Protein AF-A0A9Q1C1G2-F1 (afdb_monomer_lite)

Organism: Holothuria leucospilota (NCBI:txid206669)

InterPro domains:
  IPR036397 Ribonuclease H superfamily [G3DSA:3.30.420.10] (1-93)

Radius of gyration: 22.24 Å; chains: 1; bounding box: 52×57×37 Å

Sequence (114 aa):
MRTMESTIRAAAIEHRSWKQELYVFLRNYRATPHSSTHVSPAELLFGRPIRVKLPQIEPEPTDDIVRATDRQSKTKMKQYAEKKHSFKQSSIRVGDSVLVRQNKINKLTPPPPV

pLDDT: mean 86.56, std 9.34, range [53.88, 96.88]

Secondary structure (DSSP, 8-state):
---HHHHHHHHHHTT--HHHHHHHHHHHHHHSPPTTTSS-HHHHHHSS----SS--------HHHHHHHHHHHHHHHHHHHHHHTT-------TT---PPPPP--STT-PPPP-

Structure (mmCIF, N/CA/C/O backbone):
data_AF-A0A9Q1C1G2-F1
#
_entry.id   AF-A0A9Q1C1G2-F1
#
loop_
_atom_site.group_PDB
_atom_site.id
_atom_site.type_symbol
_atom_site.label_atom_id
_atom_site.label_alt_id
_atom_site.label_comp_id
_atom_site.label_asym_id
_atom_site.label_entity_id
_atom_site.label_seq_id
_atom_site.pdbx_PDB_ins_code
_atom_site.Cartn_x
_atom_site.Cartn_y
_atom_site.Cartn_z
_atom_site.occupancy
_atom_site.B_iso_or_equiv
_atom_site.auth_seq_id
_atom_site.auth_comp_id
_atom_site.auth_asym_id
_atom_site.auth_atom_id
_atom_site.pdbx_PDB_model_num
ATOM 1 N N . MET A 1 1 ? 11.276 -0.110 2.993 1.00 53.88 1 MET A N 1
ATOM 2 C CA . MET A 1 1 ? 10.670 -0.509 1.703 1.00 53.88 1 MET A CA 1
ATOM 3 C C . MET A 1 1 ? 10.860 0.634 0.718 1.00 53.88 1 MET A C 1
ATOM 5 O O . MET A 1 1 ? 10.485 1.749 1.058 1.00 53.88 1 MET A O 1
ATOM 9 N N . ARG A 1 2 ? 11.480 0.400 -0.448 1.00 63.59 2 ARG A N 1
ATOM 10 C CA . ARG A 1 2 ? 11.495 1.412 -1.520 1.00 63.59 2 ARG A CA 1
ATOM 11 C C . ARG A 1 2 ? 10.060 1.565 -2.027 1.00 63.59 2 ARG A C 1
ATOM 13 O O . ARG A 1 2 ? 9.408 0.560 -2.292 1.00 63.59 2 ARG A O 1
ATOM 20 N N . THR A 1 3 ? 9.545 2.786 -2.078 1.00 85.38 3 THR A N 1
ATOM 21 C CA . THR A 1 3 ? 8.205 3.068 -2.607 1.00 85.38 3 THR A CA 1
ATOM 22 C C . THR A 1 3 ? 8.268 3.196 -4.128 1.00 85.38 3 THR A C 1
ATOM 24 O O . THR A 1 3 ? 9.320 3.531 -4.674 1.00 85.38 3 THR A O 1
ATOM 27 N N . MET A 1 4 ? 7.147 2.969 -4.824 1.00 89.50 4 MET A N 1
ATOM 28 C CA . MET A 1 4 ? 7.079 3.185 -6.281 1.00 89.50 4 MET A CA 1
ATOM 29 C C . MET A 1 4 ? 7.550 4.590 -6.669 1.00 89.50 4 MET A C 1
ATOM 31 O O . MET A 1 4 ? 8.301 4.750 -7.625 1.00 89.50 4 MET A O 1
ATOM 35 N N . GLU A 1 5 ? 7.150 5.599 -5.895 1.00 92.50 5 GLU A N 1
ATOM 36 C CA . GLU A 1 5 ? 7.545 6.988 -6.119 1.00 92.50 5 GLU A CA 1
ATOM 37 C C . GLU A 1 5 ? 9.065 7.174 -6.044 1.00 92.50 5 GLU A C 1
ATOM 39 O O . GLU A 1 5 ? 9.648 7.829 -6.903 1.00 92.50 5 GLU A O 1
ATOM 44 N N . SER A 1 6 ? 9.722 6.563 -5.054 1.00 92.69 6 SER A N 1
ATOM 45 C CA . SER A 1 6 ? 11.178 6.631 -4.916 1.00 92.69 6 SER A CA 1
ATOM 46 C C . SER A 1 6 ? 11.891 6.000 -6.113 1.00 92.69 6 SER A C 1
ATOM 48 O O . SER A 1 6 ? 12.855 6.585 -6.600 1.00 92.69 6 SER A O 1
ATOM 50 N N . THR A 1 7 ? 11.397 4.869 -6.631 1.00 94.19 7 THR A N 1
ATOM 51 C CA . THR A 1 7 ? 11.940 4.243 -7.849 1.00 94.19 7 THR A CA 1
ATOM 52 C C . THR A 1 7 ? 11.797 5.161 -9.062 1.00 94.19 7 THR A C 1
ATOM 54 O O . THR A 1 7 ? 12.750 5.330 -9.817 1.00 94.19 7 THR A O 1
ATOM 57 N N . ILE A 1 8 ? 10.630 5.787 -9.243 1.00 95.25 8 ILE A N 1
ATOM 58 C CA . ILE A 1 8 ? 10.388 6.703 -10.368 1.00 95.25 8 ILE A CA 1
ATOM 59 C C . ILE A 1 8 ? 11.302 7.931 -10.271 1.00 95.25 8 ILE A C 1
ATOM 61 O O . ILE A 1 8 ? 11.916 8.317 -11.263 1.00 95.25 8 ILE A O 1
ATOM 65 N N . ARG A 1 9 ? 11.436 8.518 -9.074 1.00 94.88 9 ARG A N 1
ATOM 66 C CA . ARG A 1 9 ? 12.336 9.656 -8.830 1.00 94.88 9 ARG A CA 1
ATOM 67 C C . ARG A 1 9 ? 13.798 9.293 -9.100 1.0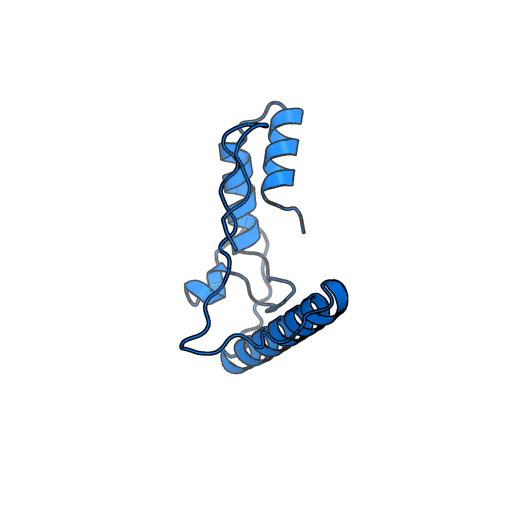0 94.88 9 ARG A C 1
ATOM 69 O O . ARG A 1 9 ? 14.488 10.064 -9.755 1.00 94.88 9 ARG A O 1
ATOM 76 N N . ALA A 1 10 ? 14.256 8.125 -8.645 1.00 95.12 10 ALA A N 1
ATOM 77 C CA . ALA A 1 10 ? 15.614 7.648 -8.907 1.00 95.12 10 ALA A CA 1
ATOM 78 C C . ALA A 1 10 ? 15.866 7.451 -10.409 1.00 95.12 10 ALA A C 1
ATOM 80 O O . ALA A 1 10 ? 16.859 7.946 -10.927 1.00 95.12 10 ALA A O 1
ATOM 81 N N . ALA A 1 11 ? 14.926 6.832 -11.130 1.00 96.00 11 ALA A N 1
ATOM 82 C CA . ALA A 1 11 ? 15.033 6.658 -12.577 1.00 96.00 11 ALA A CA 1
ATOM 83 C C . ALA A 1 11 ? 15.124 7.999 -13.325 1.00 96.00 11 ALA A C 1
ATOM 85 O O . ALA A 1 11 ? 15.885 8.113 -14.283 1.00 96.00 11 ALA A O 1
ATOM 86 N N . ALA A 1 12 ? 14.385 9.017 -12.869 1.00 95.75 12 ALA A N 1
ATOM 87 C CA . ALA A 1 12 ? 14.461 10.362 -13.434 1.00 95.75 12 ALA A CA 1
ATOM 88 C C . ALA A 1 12 ? 15.838 11.015 -13.211 1.00 95.75 12 ALA A C 1
ATOM 90 O O . ALA A 1 12 ? 16.366 11.624 -14.137 1.00 95.75 12 ALA A O 1
ATOM 91 N N . ILE A 1 13 ? 16.428 10.858 -12.018 1.00 96.88 13 ILE A N 1
ATOM 92 C CA . ILE A 1 13 ? 17.773 11.368 -11.686 1.00 96.88 13 ILE A CA 1
ATOM 93 C C . ILE A 1 13 ? 18.857 10.629 -12.481 1.00 96.88 13 ILE A C 1
ATOM 95 O O . ILE A 1 13 ? 19.798 11.243 -12.967 1.00 96.88 13 ILE A O 1
ATOM 99 N N . GLU A 1 14 ? 18.721 9.313 -12.642 1.00 96.00 14 GLU A N 1
ATOM 100 C CA . GLU A 1 14 ? 19.668 8.469 -13.379 1.00 96.00 14 GLU A CA 1
ATOM 101 C C . GLU A 1 14 ? 19.481 8.531 -14.907 1.00 96.00 14 GLU A C 1
ATOM 103 O O . GLU A 1 14 ? 20.148 7.797 -15.635 1.00 96.00 14 GLU A O 1
ATOM 108 N N . HIS A 1 15 ? 18.563 9.370 -15.404 1.00 95.50 15 HIS A N 1
ATOM 109 C CA . HIS A 1 15 ? 18.211 9.487 -16.824 1.00 95.50 15 HIS A CA 1
ATOM 110 C C . HIS A 1 15 ? 17.822 8.150 -17.485 1.00 95.50 15 HIS A C 1
ATOM 112 O O . HIS A 1 15 ? 18.069 7.918 -18.669 1.00 95.50 15 HIS A O 1
ATOM 118 N N . ARG A 1 16 ? 17.179 7.261 -16.721 1.00 95.62 16 ARG A N 1
ATOM 119 C CA . ARG A 1 16 ? 16.675 5.965 -17.192 1.00 95.62 16 ARG A CA 1
ATOM 120 C C . ARG A 1 16 ? 15.193 6.032 -17.535 1.00 95.62 16 ARG A C 1
ATOM 122 O O . ARG A 1 16 ? 14.452 6.907 -17.090 1.00 95.62 16 ARG A O 1
ATOM 129 N N . SER A 1 17 ? 14.720 5.040 -18.289 1.00 96.50 17 SER A N 1
ATOM 130 C CA . SER A 1 17 ? 13.288 4.876 -18.535 1.00 96.50 17 SER A CA 1
ATOM 131 C C . SER A 1 17 ? 12.557 4.525 -17.237 1.00 96.50 17 SER A C 1
ATOM 133 O O . SER A 1 17 ? 12.606 3.388 -16.763 1.00 96.50 17 SER A O 1
ATOM 135 N N . TRP A 1 18 ? 11.818 5.491 -16.686 1.00 94.88 18 TRP A N 1
ATOM 136 C CA . TRP A 1 18 ? 11.040 5.305 -15.455 1.00 94.88 18 TRP A CA 1
ATOM 137 C C . TRP A 1 18 ? 10.056 4.132 -15.548 1.00 94.88 18 TRP A C 1
ATOM 139 O O . TRP A 1 18 ? 9.810 3.446 -14.558 1.00 94.88 18 TRP A O 1
ATOM 149 N N . LYS A 1 19 ? 9.511 3.871 -16.744 1.00 95.50 19 LYS A N 1
ATOM 150 C CA . LYS A 1 19 ? 8.556 2.786 -16.986 1.00 95.50 19 LYS A CA 1
ATOM 151 C C . LYS A 1 19 ? 9.226 1.417 -16.859 1.00 95.50 19 LYS A C 1
ATOM 153 O O . LYS A 1 19 ? 8.655 0.513 -16.256 1.00 95.50 19 LYS A O 1
ATOM 158 N N . GLN A 1 20 ? 10.441 1.272 -17.389 1.00 95.81 20 GLN A N 1
ATOM 159 C CA . GLN A 1 20 ? 11.211 0.032 -17.271 1.00 95.81 20 GLN A CA 1
ATOM 160 C C . GLN A 1 20 ? 11.623 -0.224 -15.818 1.00 95.81 20 GLN A C 1
ATOM 162 O O . GLN A 1 20 ? 11.393 -1.320 -15.307 1.00 95.81 20 GLN A O 1
ATOM 167 N N . GLU A 1 21 ? 12.135 0.796 -15.128 1.00 94.88 21 GLU A N 1
ATOM 168 C CA . GLU A 1 21 ? 12.517 0.689 -13.713 1.00 94.88 21 GLU A CA 1
ATOM 169 C C . GLU A 1 21 ? 11.309 0.370 -12.817 1.00 94.88 21 GLU A C 1
ATOM 171 O O . GLU A 1 21 ? 11.389 -0.471 -11.917 1.00 94.88 21 GLU A O 1
ATOM 176 N N . LEU A 1 22 ? 10.139 0.947 -13.112 1.00 94.44 22 LEU A N 1
ATOM 177 C CA . LEU A 1 22 ? 8.895 0.605 -12.424 1.00 94.44 22 LEU A CA 1
ATOM 178 C C . LEU A 1 22 ? 8.519 -0.871 -12.620 1.00 94.44 22 LEU A C 1
ATOM 180 O O . LEU A 1 22 ? 8.114 -1.528 -11.661 1.00 94.44 22 LEU A O 1
ATOM 184 N N . TYR A 1 23 ? 8.660 -1.422 -13.828 1.00 94.19 23 TYR A N 1
ATOM 185 C CA . TYR A 1 23 ? 8.374 -2.840 -14.065 1.00 94.19 23 TYR A CA 1
ATOM 186 C C . TYR A 1 23 ? 9.329 -3.767 -13.316 1.00 94.19 23 TYR A C 1
ATOM 188 O O . TYR A 1 23 ? 8.877 -4.756 -12.729 1.00 94.19 23 TYR A O 1
ATOM 196 N N . VAL A 1 24 ? 10.621 -3.433 -13.277 1.00 92.25 24 VAL A N 1
ATOM 197 C CA . VAL A 1 24 ? 11.617 -4.174 -12.489 1.00 92.25 24 VAL A CA 1
ATOM 198 C C . VAL A 1 24 ? 11.258 -4.130 -11.004 1.00 92.25 24 VAL A C 1
ATOM 200 O O . VAL A 1 24 ? 11.210 -5.174 -10.347 1.00 92.25 24 VAL A O 1
ATOM 203 N N . PHE A 1 25 ? 10.923 -2.946 -10.488 1.00 92.50 25 PHE A N 1
ATOM 204 C CA . PHE A 1 25 ? 10.480 -2.772 -9.109 1.00 92.50 25 PHE A CA 1
ATOM 205 C C . PHE A 1 25 ? 9.244 -3.617 -8.792 1.00 92.50 25 PHE A C 1
ATOM 207 O O . PHE A 1 25 ? 9.252 -4.375 -7.824 1.00 92.50 25 PHE A O 1
ATOM 214 N N . LEU A 1 26 ? 8.196 -3.528 -9.614 1.00 92.44 26 LEU A N 1
ATOM 215 C CA . LEU A 1 26 ? 6.944 -4.246 -9.385 1.00 92.44 26 LEU A CA 1
ATOM 216 C C . LEU A 1 26 ? 7.135 -5.763 -9.428 1.00 92.44 26 LEU A C 1
ATOM 218 O O . LEU A 1 26 ? 6.515 -6.478 -8.643 1.00 92.44 26 LEU A O 1
ATOM 222 N N . ARG A 1 27 ? 7.993 -6.265 -10.324 1.00 91.38 27 ARG A N 1
ATOM 223 C CA . ARG A 1 27 ? 8.340 -7.689 -10.375 1.00 91.38 27 ARG A CA 1
ATOM 224 C C . ARG A 1 27 ? 8.975 -8.147 -9.064 1.00 91.38 27 ARG A C 1
ATOM 226 O O . ARG A 1 27 ? 8.551 -9.158 -8.515 1.00 91.38 27 ARG A O 1
ATOM 233 N N . ASN A 1 28 ? 9.946 -7.395 -8.552 1.00 89.81 28 ASN A N 1
ATOM 234 C CA . ASN A 1 28 ? 10.630 -7.747 -7.309 1.00 89.81 28 ASN A CA 1
ATOM 235 C C . ASN A 1 28 ? 9.701 -7.607 -6.095 1.00 89.81 28 ASN A C 1
ATOM 237 O O . ASN A 1 28 ? 9.665 -8.500 -5.255 1.00 89.81 28 ASN A O 1
ATOM 241 N N . TYR A 1 29 ? 8.897 -6.540 -6.030 1.00 90.81 29 TYR A N 1
ATOM 242 C CA . TYR A 1 29 ? 7.918 -6.328 -4.960 1.00 90.81 29 TYR A CA 1
ATOM 243 C C . TYR A 1 29 ? 6.914 -7.483 -4.862 1.00 90.81 29 TYR A C 1
ATOM 245 O O . TYR A 1 29 ? 6.638 -7.967 -3.771 1.00 90.81 29 TYR A O 1
ATOM 253 N N . ARG A 1 30 ? 6.409 -7.966 -6.004 1.00 91.00 30 ARG A N 1
ATOM 254 C CA . ARG A 1 30 ? 5.452 -9.081 -6.058 1.00 91.00 30 ARG A CA 1
ATOM 255 C C . ARG A 1 30 ? 6.031 -10.423 -5.619 1.00 91.00 30 ARG A C 1
ATOM 257 O O . ARG A 1 30 ? 5.261 -11.247 -5.150 1.00 91.00 30 ARG A O 1
ATOM 264 N N . ALA A 1 31 ? 7.334 -10.632 -5.792 1.00 89.19 31 ALA A N 1
ATOM 265 C CA . ALA A 1 31 ? 8.016 -11.879 -5.446 1.00 89.19 31 ALA A CA 1
ATOM 266 C C . ALA A 1 31 ? 8.691 -11.855 -4.064 1.00 89.19 31 ALA A C 1
ATOM 268 O O . ALA A 1 31 ? 9.181 -12.877 -3.607 1.00 89.19 31 ALA A O 1
ATOM 269 N N . THR A 1 32 ? 8.755 -10.699 -3.398 1.00 87.50 32 THR A N 1
ATOM 270 C CA . THR A 1 32 ? 9.392 -10.588 -2.079 1.00 87.50 32 THR A CA 1
ATOM 271 C C . THR A 1 32 ? 8.338 -10.742 -0.983 1.00 87.50 32 THR A C 1
ATOM 273 O O . THR A 1 32 ? 7.315 -10.052 -1.046 1.00 87.50 32 THR A O 1
ATOM 276 N N . PRO A 1 33 ? 8.575 -11.576 0.045 1.00 88.50 33 PRO A N 1
ATOM 277 C CA . PRO A 1 33 ? 7.726 -11.638 1.228 1.00 88.50 33 PRO A CA 1
ATOM 278 C C . PRO A 1 33 ? 7.471 -10.256 1.840 1.00 88.50 33 PRO A C 1
ATOM 280 O O . PRO A 1 33 ? 8.402 -9.482 2.084 1.00 88.50 33 PRO A O 1
ATOM 283 N N . HIS A 1 34 ? 6.201 -9.923 2.080 1.00 87.62 34 HIS A N 1
ATOM 284 C CA . HIS A 1 34 ? 5.829 -8.625 2.639 1.00 87.62 34 HIS A CA 1
ATOM 285 C C . HIS A 1 34 ? 5.965 -8.618 4.168 1.00 87.62 34 HIS A C 1
ATOM 287 O O . HIS A 1 34 ? 5.657 -9.602 4.831 1.00 87.62 34 HIS A O 1
ATOM 293 N N . SER A 1 35 ? 6.363 -7.492 4.768 1.00 86.12 35 SER A N 1
ATOM 294 C CA . SER A 1 35 ? 6.640 -7.419 6.214 1.00 86.12 35 SER A CA 1
ATOM 295 C C . SER A 1 35 ? 5.417 -7.630 7.113 1.00 86.12 35 SER A C 1
ATOM 297 O O . SER A 1 35 ? 5.581 -7.915 8.292 1.00 86.12 35 SER A O 1
ATOM 299 N N . SER A 1 36 ? 4.204 -7.434 6.591 1.00 85.69 36 SER A N 1
ATOM 300 C CA . SER A 1 36 ? 2.956 -7.586 7.355 1.00 85.69 36 SER A CA 1
ATOM 301 C C . SER A 1 36 ? 2.347 -8.983 7.278 1.00 85.69 36 SER A C 1
ATOM 303 O O . SER A 1 36 ? 1.634 -9.368 8.194 1.00 85.69 36 SER A O 1
ATOM 305 N N . THR A 1 37 ? 2.561 -9.707 6.180 1.00 86.75 37 THR A N 1
ATOM 306 C CA . THR A 1 37 ? 1.948 -11.021 5.923 1.00 86.75 37 THR A CA 1
ATOM 307 C C . THR A 1 37 ? 2.972 -12.145 5.860 1.00 86.75 37 THR A C 1
ATOM 309 O O . THR A 1 37 ? 2.576 -13.300 5.856 1.00 86.75 37 THR A O 1
ATOM 312 N N . HIS A 1 38 ? 4.268 -11.828 5.786 1.00 87.50 38 HIS A N 1
ATOM 313 C CA . HIS A 1 38 ? 5.385 -12.763 5.594 1.00 87.50 38 HIS A CA 1
ATOM 314 C C . HIS A 1 38 ? 5.314 -13.627 4.324 1.00 87.50 38 HIS A C 1
ATOM 316 O O . HIS A 1 38 ? 6.171 -14.477 4.114 1.00 87.50 38 HIS A O 1
ATOM 322 N N . VAL A 1 39 ? 4.350 -13.350 3.447 1.00 88.88 39 VAL A N 1
ATOM 323 C CA . VAL A 1 39 ? 4.093 -14.029 2.170 1.00 88.88 39 VAL A CA 1
ATOM 324 C C . VAL A 1 39 ? 4.158 -12.994 1.056 1.00 88.88 39 VAL A C 1
ATOM 326 O O . VAL A 1 39 ? 3.860 -11.812 1.292 1.00 88.88 39 VAL A O 1
ATOM 329 N N . SER A 1 40 ? 4.594 -13.390 -0.139 1.00 89.94 40 SER A N 1
ATOM 330 C CA . SER A 1 40 ? 4.705 -12.451 -1.251 1.00 89.94 40 SER A CA 1
ATOM 331 C C . SER A 1 40 ? 3.320 -12.062 -1.800 1.00 89.94 40 SER A C 1
ATOM 333 O O . SER A 1 40 ? 2.385 -12.866 -1.785 1.00 89.94 40 SER A O 1
ATOM 335 N N . PRO A 1 41 ? 3.131 -10.827 -2.306 1.00 91.62 41 PRO A N 1
ATOM 336 C CA . PRO A 1 41 ? 1.843 -10.416 -2.867 1.00 91.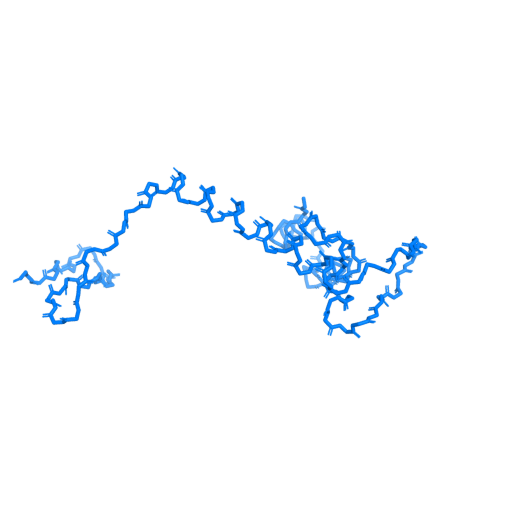62 41 PRO A CA 1
ATOM 337 C C . PRO A 1 41 ? 1.351 -11.305 -4.017 1.00 91.62 41 PRO A C 1
ATOM 339 O O . PRO A 1 41 ? 0.145 -11.459 -4.197 1.00 91.62 41 PRO A O 1
ATOM 342 N N . ALA A 1 42 ? 2.262 -11.870 -4.816 1.00 91.44 42 ALA A N 1
ATOM 343 C CA . ALA A 1 42 ? 1.887 -12.772 -5.898 1.00 91.44 42 ALA A CA 1
ATOM 344 C C . ALA A 1 42 ? 1.438 -14.146 -5.396 1.00 91.44 42 ALA A C 1
ATOM 346 O O . ALA A 1 42 ? 0.488 -14.686 -5.955 1.00 91.44 42 ALA A O 1
ATOM 347 N N . GLU A 1 43 ? 2.067 -14.681 -4.347 1.00 90.06 43 GLU A N 1
ATOM 348 C CA . GLU A 1 43 ? 1.631 -15.929 -3.705 1.00 90.06 43 GLU A CA 1
ATOM 349 C C . GLU A 1 43 ? 0.212 -15.792 -3.166 1.00 90.06 43 GLU A C 1
ATOM 351 O O . GLU A 1 43 ? -0.635 -16.626 -3.463 1.00 90.06 43 GLU A O 1
ATOM 356 N N . LEU A 1 44 ? -0.085 -14.690 -2.472 1.00 90.12 44 LEU A N 1
ATOM 357 C CA . LEU A 1 44 ? -1.429 -14.439 -1.944 1.00 90.12 44 LEU A CA 1
ATOM 358 C C . LEU A 1 44 ? -2.499 -14.335 -3.035 1.00 90.12 44 LEU A C 1
ATOM 360 O O . LEU A 1 44 ? -3.654 -14.673 -2.797 1.00 90.12 44 LEU A O 1
ATOM 364 N N . LEU A 1 45 ? -2.131 -13.838 -4.217 1.00 91.88 45 LEU A N 1
ATOM 365 C CA . LEU A 1 45 ? -3.071 -13.636 -5.316 1.00 91.88 45 LEU A CA 1
ATOM 366 C C . LEU A 1 45 ? -3.239 -14.881 -6.196 1.00 91.88 45 LEU A C 1
ATOM 368 O O . LEU A 1 45 ? -4.344 -15.164 -6.649 1.00 91.88 45 LEU A O 1
ATOM 372 N N . PHE A 1 46 ? -2.146 -15.589 -6.485 1.00 89.06 46 PHE A N 1
ATOM 373 C CA . PHE A 1 46 ? -2.114 -16.686 -7.456 1.00 89.06 46 PHE A CA 1
ATOM 374 C C . PHE A 1 46 ? -1.960 -18.071 -6.819 1.00 89.06 46 PHE A C 1
ATOM 376 O O . PHE A 1 46 ? -1.966 -19.060 -7.549 1.00 89.06 46 PHE A O 1
ATOM 383 N N . GLY A 1 47 ? -1.774 -18.151 -5.499 1.00 85.75 47 GLY A N 1
ATOM 384 C CA . GLY A 1 47 ? -1.537 -19.399 -4.771 1.00 85.75 47 GLY A CA 1
ATOM 385 C C . GLY A 1 47 ? -0.202 -20.071 -5.102 1.00 85.75 47 GLY A C 1
ATOM 386 O O . GLY A 1 47 ? -0.049 -21.261 -4.861 1.00 85.75 47 GLY A O 1
ATOM 387 N N . ARG A 1 48 ? 0.743 -19.350 -5.724 1.00 84.75 48 ARG A N 1
ATOM 388 C CA . ARG A 1 48 ? 2.065 -19.877 -6.091 1.00 84.75 48 ARG A CA 1
ATOM 389 C C . ARG A 1 48 ? 3.143 -18.788 -6.124 1.00 84.75 48 ARG A C 1
ATOM 391 O O . ARG A 1 48 ? 2.837 -17.660 -6.532 1.00 84.75 48 ARG A O 1
ATOM 398 N N . PRO A 1 49 ? 4.404 -19.119 -5.800 1.00 83.25 49 PRO A N 1
ATOM 399 C CA . PRO A 1 49 ? 5.524 -18.192 -5.912 1.00 83.25 49 PRO A CA 1
ATOM 400 C C . PRO A 1 49 ? 5.884 -17.875 -7.366 1.00 83.25 49 PRO A C 1
ATOM 402 O O . PRO A 1 49 ? 5.835 -18.720 -8.267 1.00 83.25 49 PRO A O 1
ATOM 405 N N . ILE A 1 50 ? 6.277 -16.621 -7.612 1.00 84.75 50 ILE A N 1
ATOM 406 C CA . ILE A 1 50 ? 6.862 -16.214 -8.895 1.00 84.75 50 ILE A CA 1
ATOM 407 C C . ILE A 1 50 ? 8.335 -16.605 -8.894 1.00 84.75 50 ILE A C 1
ATOM 409 O O . ILE A 1 50 ? 9.102 -16.160 -8.045 1.00 84.75 50 ILE A O 1
ATOM 413 N N . ARG A 1 51 ? 8.768 -17.335 -9.924 1.00 80.50 51 ARG A N 1
ATOM 414 C CA . ARG A 1 51 ? 10.186 -17.658 -10.112 1.00 80.50 51 ARG A CA 1
ATOM 415 C C . ARG A 1 51 ? 11.011 -16.392 -10.358 1.00 80.50 51 ARG A C 1
ATOM 417 O O . ARG A 1 51 ? 10.897 -15.727 -11.395 1.00 80.50 51 ARG A O 1
ATOM 424 N N . VAL A 1 52 ? 11.873 -16.071 -9.401 1.00 81.44 52 VAL A N 1
ATOM 425 C CA . VAL A 1 52 ? 12.883 -15.014 -9.503 1.00 81.44 52 VAL A CA 1
ATOM 426 C C . VAL A 1 52 ? 14.286 -15.608 -9.613 1.00 81.44 52 VAL A C 1
ATOM 428 O O . VAL A 1 52 ? 14.472 -16.813 -9.519 1.00 81.44 52 VAL A O 1
ATOM 431 N N . LYS A 1 53 ? 15.288 -14.760 -9.892 1.00 78.56 53 LYS A N 1
ATOM 432 C CA . LYS A 1 53 ? 16.685 -15.203 -10.060 1.00 78.56 53 LYS A CA 1
ATOM 433 C C . LYS A 1 53 ? 17.314 -15.704 -8.754 1.00 78.56 53 LYS A C 1
ATOM 435 O O . LYS A 1 53 ? 18.341 -16.365 -8.802 1.00 78.56 53 LYS A O 1
ATOM 440 N N . LEU A 1 54 ? 16.738 -15.330 -7.613 1.00 72.94 54 LEU A N 1
ATOM 441 C CA . LEU A 1 54 ? 17.214 -15.729 -6.297 1.00 72.94 54 LEU A CA 1
ATOM 442 C C . LEU A 1 54 ? 16.484 -17.006 -5.862 1.00 72.94 54 LEU A C 1
ATOM 444 O O . LEU A 1 54 ? 15.266 -17.070 -6.040 1.00 72.94 54 LEU A O 1
ATOM 448 N N . PRO A 1 55 ? 17.192 -17.997 -5.296 1.00 68.19 55 PRO A N 1
ATOM 449 C CA . PRO A 1 55 ? 16.549 -19.148 -4.683 1.00 68.19 55 PRO A CA 1
ATOM 450 C C . PRO A 1 55 ? 15.747 -18.685 -3.465 1.00 68.19 55 PRO A C 1
ATOM 452 O O . PRO A 1 55 ? 16.230 -17.892 -2.655 1.00 68.19 55 PRO A O 1
ATOM 455 N N . GLN A 1 56 ? 14.515 -19.165 -3.354 1.00 65.56 56 GLN A N 1
ATOM 456 C CA . GLN A 1 56 ? 13.612 -18.848 -2.257 1.00 65.56 56 GLN A CA 1
ATOM 457 C C . GLN A 1 56 ? 13.467 -20.110 -1.403 1.00 65.56 56 GLN A C 1
ATOM 459 O O . GLN A 1 56 ? 13.257 -21.197 -1.933 1.00 65.56 56 GLN A O 1
ATOM 464 N N . ILE A 1 57 ? 13.651 -19.978 -0.090 1.00 64.69 57 ILE A N 1
ATOM 465 C CA . ILE A 1 57 ? 13.268 -21.028 0.857 1.00 64.69 57 ILE A CA 1
ATOM 466 C C . ILE A 1 57 ? 11.750 -20.927 0.954 1.00 64.69 57 ILE A C 1
ATOM 468 O O . ILE A 1 57 ? 11.253 -19.833 1.222 1.00 64.69 57 ILE A O 1
ATOM 472 N N . GLU A 1 58 ? 11.034 -22.017 0.692 1.00 63.25 58 GLU A N 1
ATOM 473 C CA . GLU A 1 58 ? 9.572 -22.064 0.777 1.00 63.25 58 GLU A CA 1
ATOM 474 C C . GLU A 1 58 ? 9.148 -22.562 2.165 1.00 63.25 58 GLU A C 1
ATOM 476 O O . GLU A 1 58 ? 9.080 -23.769 2.398 1.00 63.25 58 GLU A O 1
ATOM 481 N N . PRO A 1 59 ? 8.868 -21.675 3.135 1.00 61.16 59 PRO A N 1
ATOM 482 C CA . PRO A 1 59 ? 7.846 -21.989 4.107 1.00 61.16 59 PRO A CA 1
ATOM 483 C C . PRO A 1 59 ? 6.495 -21.880 3.390 1.00 61.16 59 PRO A C 1
ATOM 485 O O . PRO A 1 59 ? 6.219 -20.870 2.750 1.00 61.16 59 PRO A O 1
ATOM 488 N N . GLU A 1 60 ? 5.659 -22.904 3.513 1.00 68.44 60 GLU A N 1
ATOM 489 C CA . GLU A 1 60 ? 4.255 -22.890 3.089 1.00 68.44 60 GLU A CA 1
ATOM 490 C C . GLU A 1 60 ? 3.395 -22.503 4.307 1.00 68.44 60 GLU A C 1
ATOM 492 O O . GLU A 1 60 ? 2.966 -23.379 5.065 1.00 68.44 60 GLU A O 1
ATOM 497 N N . PRO A 1 61 ? 3.197 -21.203 4.610 1.00 68.75 61 PRO A N 1
ATOM 498 C CA . PRO A 1 61 ? 2.269 -20.814 5.656 1.00 68.75 61 PRO A CA 1
ATOM 499 C C . PRO A 1 61 ? 0.851 -21.161 5.217 1.00 68.75 61 PRO A C 1
ATOM 501 O O . PRO A 1 61 ? 0.424 -20.838 4.109 1.00 68.75 61 PRO A O 1
ATOM 504 N N . THR A 1 62 ? 0.092 -21.781 6.114 1.00 80.50 62 THR A N 1
ATOM 505 C CA . THR A 1 62 ? -1.324 -22.042 5.869 1.00 80.50 62 THR A CA 1
ATOM 506 C C . THR A 1 62 ? -2.099 -20.725 5.765 1.00 80.50 62 THR A C 1
ATOM 508 O O . THR A 1 62 ? -1.764 -19.733 6.423 1.00 80.50 62 THR A O 1
ATOM 511 N N . ASP A 1 63 ? -3.162 -20.712 4.955 1.00 86.06 63 ASP A N 1
ATOM 512 C CA . ASP A 1 63 ? -4.007 -19.525 4.732 1.00 86.06 63 ASP A CA 1
ATOM 513 C C . ASP A 1 63 ? -4.514 -18.922 6.060 1.00 86.06 63 ASP A C 1
ATOM 515 O O . ASP A 1 63 ? -4.549 -17.703 6.242 1.00 86.06 63 ASP A O 1
ATOM 519 N N . ASP A 1 64 ? -4.798 -19.771 7.050 1.00 89.06 64 ASP A N 1
ATOM 520 C CA . ASP A 1 64 ? -5.216 -19.356 8.391 1.00 89.06 64 ASP A CA 1
ATOM 521 C C . ASP A 1 64 ? -4.170 -18.493 9.113 1.00 89.06 64 ASP A C 1
ATOM 523 O O . ASP A 1 64 ? -4.510 -17.464 9.710 1.00 89.06 64 ASP A O 1
ATOM 527 N N . ILE A 1 65 ? -2.887 -18.866 9.030 1.00 89.31 65 ILE A N 1
ATOM 528 C CA . ILE A 1 65 ? -1.782 -18.120 9.653 1.00 89.31 65 ILE A CA 1
ATOM 529 C C . ILE A 1 65 ? -1.640 -16.749 8.989 1.00 89.31 65 ILE A C 1
ATOM 531 O O . ILE A 1 65 ? -1.493 -15.727 9.672 1.00 89.31 65 ILE A O 1
ATOM 535 N N . VAL A 1 66 ? -1.732 -16.702 7.658 1.00 90.50 66 VAL A N 1
ATOM 536 C CA . VAL A 1 66 ? -1.653 -15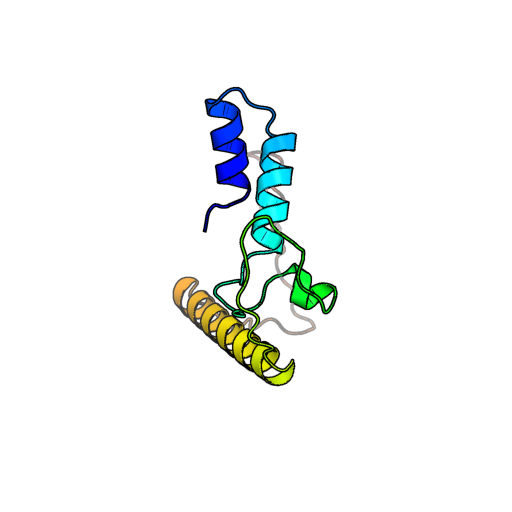.453 6.894 1.00 90.50 66 VAL A CA 1
ATOM 537 C C . VAL A 1 66 ? -2.797 -14.516 7.283 1.00 90.50 66 VAL A C 1
ATOM 539 O O . VAL A 1 66 ? -2.557 -13.346 7.592 1.00 90.50 66 VAL A O 1
ATOM 542 N N . ARG A 1 67 ? -4.036 -15.021 7.332 1.00 92.56 67 ARG A N 1
ATOM 543 C CA . ARG A 1 67 ? -5.220 -14.233 7.716 1.00 92.56 67 ARG A CA 1
ATOM 544 C C . ARG A 1 67 ? -5.131 -13.714 9.147 1.00 92.56 67 ARG A C 1
ATOM 546 O O . ARG A 1 67 ? -5.510 -12.568 9.404 1.00 92.56 67 ARG A O 1
ATOM 553 N N . ALA A 1 68 ? -4.633 -14.526 10.079 1.00 93.69 68 ALA A N 1
ATOM 554 C CA . ALA A 1 68 ? -4.429 -14.105 11.462 1.00 93.69 68 ALA A CA 1
ATOM 555 C C . ALA A 1 68 ? -3.401 -12.963 11.555 1.00 93.69 68 ALA A C 1
ATOM 557 O O . ALA A 1 68 ? -3.660 -11.939 12.198 1.00 93.69 68 ALA A O 1
ATOM 558 N N . THR A 1 69 ? -2.276 -13.096 10.851 1.00 92.25 69 THR A N 1
ATOM 559 C CA . THR A 1 69 ? -1.205 -12.087 10.812 1.00 92.25 69 THR A CA 1
ATOM 560 C C . THR A 1 69 ? -1.670 -10.785 10.147 1.00 92.25 69 THR A C 1
ATOM 562 O O . THR A 1 69 ? -1.431 -9.691 10.669 1.00 92.25 69 THR A O 1
ATOM 565 N N . ASP A 1 70 ? -2.408 -10.8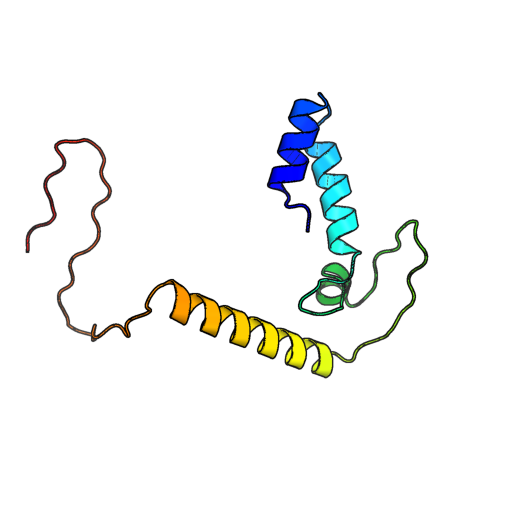76 9.036 1.00 94.06 70 ASP A N 1
ATOM 566 C CA . ASP A 1 70 ? -3.008 -9.722 8.358 1.00 94.06 70 ASP A CA 1
ATOM 567 C C . ASP A 1 70 ? -3.993 -8.980 9.274 1.00 94.06 70 ASP A C 1
ATOM 569 O O . ASP A 1 70 ? -3.912 -7.757 9.427 1.00 94.06 70 ASP A O 1
ATOM 573 N N . ARG A 1 71 ? -4.872 -9.713 9.972 1.00 95.44 71 ARG A N 1
ATOM 574 C CA . ARG A 1 71 ? -5.808 -9.130 10.946 1.00 95.44 71 ARG A CA 1
ATOM 575 C C . ARG A 1 71 ? -5.067 -8.406 12.070 1.00 95.44 71 ARG A C 1
ATOM 577 O O . ARG A 1 71 ? -5.462 -7.300 12.453 1.00 95.44 71 ARG A O 1
ATOM 584 N N . GLN A 1 72 ? -3.982 -8.989 12.580 1.00 95.50 72 GLN A N 1
ATOM 585 C CA . GLN A 1 72 ? -3.158 -8.355 13.608 1.00 95.50 72 GLN A CA 1
ATOM 586 C C . GLN A 1 72 ? -2.513 -7.062 13.085 1.00 95.50 72 GLN A C 1
ATOM 588 O O . GLN A 1 72 ? -2.569 -6.030 13.758 1.00 95.50 72 GLN A O 1
ATOM 593 N N . SER A 1 73 ? -1.955 -7.089 11.872 1.00 94.00 73 SER A N 1
ATOM 594 C CA . SER A 1 73 ? -1.352 -5.920 11.220 1.00 94.00 73 SER A CA 1
ATOM 595 C C . SER A 1 73 ? -2.369 -4.794 11.012 1.00 94.00 73 SER A C 1
ATOM 597 O O . SER A 1 73 ? -2.116 -3.655 11.406 1.00 94.00 73 SER A O 1
ATOM 599 N N . LYS A 1 74 ? -3.562 -5.112 10.497 1.00 95.25 74 LYS A N 1
ATOM 600 C CA . LYS A 1 74 ? -4.669 -4.153 10.329 1.00 95.25 74 LYS A CA 1
ATOM 601 C C . LYS A 1 74 ? -5.127 -3.550 11.655 1.00 95.25 74 LYS A C 1
ATOM 603 O O . LYS A 1 74 ? -5.373 -2.348 11.728 1.00 95.25 74 LYS A O 1
ATOM 608 N N . THR A 1 75 ? -5.187 -4.353 12.717 1.00 96.19 75 THR A N 1
ATOM 609 C CA . THR A 1 75 ? -5.551 -3.876 14.061 1.00 96.19 75 THR A CA 1
ATOM 610 C C . THR A 1 75 ? -4.519 -2.881 14.593 1.00 96.19 75 THR A C 1
ATOM 612 O O . THR A 1 75 ? -4.890 -1.804 15.060 1.00 96.19 75 THR A O 1
ATOM 615 N N . LYS A 1 76 ? -3.221 -3.184 14.449 1.00 94.88 76 LYS A N 1
ATOM 616 C CA . LYS A 1 76 ? -2.129 -2.264 14.811 1.00 94.88 76 LYS A CA 1
ATOM 617 C C . LYS A 1 76 ? -2.195 -0.960 14.008 1.00 94.88 76 LYS A C 1
ATOM 619 O O . LYS A 1 76 ? -2.060 0.119 14.582 1.00 94.88 76 LYS A O 1
ATOM 624 N N . MET A 1 77 ? -2.443 -1.043 12.697 1.00 93.25 77 MET A N 1
ATOM 625 C CA . MET A 1 77 ? -2.600 0.135 11.833 1.00 93.25 77 MET A CA 1
ATOM 626 C C . MET A 1 77 ? -3.781 1.010 12.263 1.00 93.25 77 MET A C 1
ATOM 628 O O . MET A 1 77 ? -3.632 2.229 12.341 1.00 93.25 77 MET A O 1
ATOM 632 N N . LYS A 1 78 ? -4.925 0.395 12.588 1.00 93.44 78 LYS A N 1
ATOM 633 C CA . LYS A 1 78 ? -6.107 1.094 13.105 1.00 93.44 78 LYS A CA 1
ATOM 634 C C . LYS A 1 78 ? -5.782 1.843 14.398 1.00 93.44 78 LYS A C 1
ATOM 636 O O . LYS A 1 78 ? -5.983 3.051 14.454 1.00 93.44 78 LYS A O 1
ATOM 641 N N . GLN A 1 79 ? -5.205 1.159 15.386 1.00 94.12 79 GLN A N 1
ATOM 642 C CA . GLN A 1 79 ? -4.835 1.768 16.669 1.00 94.12 79 GLN A CA 1
ATOM 643 C C . GLN A 1 79 ? -3.855 2.937 16.494 1.00 94.12 79 GLN A C 1
ATOM 645 O O . GLN A 1 79 ? -4.007 3.984 17.124 1.00 94.12 79 GLN A O 1
ATOM 650 N N . TYR A 1 80 ? -2.858 2.788 15.615 1.00 92.94 80 TYR A N 1
ATOM 651 C CA . TYR A 1 80 ? -1.918 3.866 15.310 1.00 92.94 80 TYR A CA 1
ATOM 652 C C . TYR A 1 80 ? -2.619 5.075 14.680 1.00 92.94 80 TYR A C 1
ATOM 654 O O . TYR A 1 80 ? -2.369 6.209 15.090 1.00 92.94 80 TYR A O 1
ATOM 662 N N . ALA A 1 81 ? -3.507 4.845 13.709 1.00 91.38 81 ALA A N 1
ATOM 663 C CA . ALA A 1 81 ? -4.261 5.909 13.056 1.00 91.38 81 ALA A CA 1
ATOM 664 C C . ALA A 1 81 ? -5.188 6.637 14.043 1.00 91.38 81 ALA A C 1
ATOM 666 O O . ALA A 1 81 ? -5.185 7.866 14.078 1.00 91.38 81 ALA A O 1
ATOM 667 N N . GLU A 1 82 ? -5.912 5.896 14.886 1.00 91.31 82 GLU A N 1
ATOM 668 C CA . GLU A 1 82 ? -6.801 6.450 15.913 1.00 91.31 82 GLU A CA 1
ATOM 669 C C . GLU A 1 82 ? -6.035 7.315 16.920 1.00 91.31 82 GLU A C 1
ATOM 671 O O . GLU A 1 82 ? -6.455 8.438 17.210 1.00 91.31 82 GLU A O 1
ATOM 676 N N . LYS A 1 83 ? -4.869 6.840 17.382 1.00 89.50 83 LYS A N 1
ATOM 677 C CA . LYS A 1 83 ? -3.990 7.586 18.294 1.00 89.50 83 LYS A CA 1
ATOM 678 C C . LYS A 1 83 ? -3.401 8.838 17.641 1.00 89.50 83 LYS A C 1
ATOM 680 O O . LYS A 1 83 ? -3.318 9.878 18.285 1.00 89.50 83 LYS A O 1
ATOM 685 N N . LYS A 1 84 ? -2.954 8.746 16.385 1.00 90.44 84 LYS A N 1
ATOM 686 C CA . LYS A 1 84 ? -2.261 9.845 15.692 1.00 90.44 84 LYS A CA 1
ATOM 687 C C . LYS A 1 84 ? -3.207 10.952 15.238 1.00 90.44 84 LYS A C 1
ATOM 689 O O . LYS A 1 84 ? -2.832 12.119 15.272 1.00 90.44 84 LYS A O 1
ATOM 694 N N . HIS A 1 85 ? -4.402 10.590 14.783 1.00 80.69 85 HIS A N 1
ATOM 695 C CA . HIS A 1 85 ? -5.361 11.534 14.212 1.00 80.69 85 HIS A CA 1
ATOM 696 C C . HIS A 1 85 ? -6.435 11.991 15.206 1.00 80.69 85 HIS A C 1
ATOM 698 O O . HIS A 1 85 ? -7.402 12.615 14.778 1.00 80.69 85 HIS A O 1
ATOM 704 N N . SER A 1 86 ? -6.272 11.704 16.508 1.00 77.19 86 SER A N 1
ATOM 705 C CA . SER A 1 86 ? -7.250 12.020 17.560 1.00 77.19 86 SER A CA 1
ATOM 706 C C . SER A 1 86 ? -8.673 11.689 17.112 1.00 77.19 86 SER A C 1
ATOM 708 O O . SER A 1 86 ? -9.548 12.558 17.085 1.00 77.19 86 SER A O 1
ATOM 710 N N . PHE A 1 87 ? -8.870 10.444 16.669 1.00 78.69 87 PHE A N 1
ATOM 711 C CA . PHE A 1 87 ? -10.134 10.010 16.087 1.00 78.69 87 PHE A CA 1
ATOM 712 C C . PHE A 1 87 ? -11.283 10.246 17.076 1.00 78.69 87 PHE A C 1
ATOM 714 O O . PHE A 1 87 ? -11.264 9.746 18.200 1.00 78.69 87 PHE A O 1
ATOM 721 N N . LYS A 1 88 ? -12.288 11.017 16.650 1.00 82.06 88 LYS A N 1
ATOM 722 C CA . LYS A 1 88 ? -13.532 11.230 17.394 1.00 82.06 88 LYS A CA 1
ATOM 723 C C . LYS A 1 88 ? -14.627 10.422 16.718 1.00 82.06 88 LYS A C 1
ATOM 725 O O . LYS A 1 88 ? -14.768 10.490 15.498 1.00 82.06 88 LYS A O 1
ATOM 730 N N . GLN A 1 89 ? -15.404 9.679 17.501 1.00 82.62 89 GLN A N 1
ATOM 731 C CA . GLN A 1 89 ? -16.598 9.033 16.969 1.00 82.62 89 GLN A CA 1
ATOM 732 C C . GLN A 1 89 ? -17.544 10.099 16.411 1.00 82.62 89 GLN A C 1
ATOM 734 O O . GLN A 1 89 ? -17.768 11.135 17.041 1.00 82.62 89 GLN A O 1
ATOM 739 N N . SER A 1 90 ? -18.076 9.857 15.214 1.00 83.94 90 SER A N 1
ATOM 740 C CA . SER A 1 90 ? -19.071 10.739 14.616 1.00 83.94 90 SER A CA 1
ATOM 741 C C . SER A 1 90 ? -20.378 10.635 15.398 1.00 83.94 90 SER A C 1
ATOM 743 O O . SER A 1 90 ? -20.926 9.544 15.533 1.00 83.94 90 SER A O 1
ATOM 745 N N . SER A 1 91 ? -20.908 11.765 15.859 1.00 88.38 91 SER A N 1
ATOM 746 C CA . SER A 1 91 ? -22.238 11.849 16.477 1.00 88.38 91 SER A CA 1
ATOM 747 C C . SER A 1 91 ? -23.376 11.991 15.460 1.00 88.38 91 SER A C 1
ATOM 749 O O . SER A 1 91 ? -24.519 12.148 15.871 1.00 88.38 91 SER A O 1
ATOM 751 N N . ILE A 1 92 ? -23.060 11.963 14.160 1.00 91.06 92 ILE A N 1
ATOM 752 C CA . ILE A 1 92 ? -24.007 12.148 13.055 1.00 91.06 92 ILE A CA 1
ATOM 753 C C . ILE A 1 92 ? -24.977 10.967 13.012 1.00 91.06 92 ILE A C 1
ATOM 755 O O . ILE A 1 92 ? -24.556 9.806 13.025 1.00 91.06 92 ILE A O 1
ATOM 759 N N . ARG A 1 93 ? -26.270 11.268 12.936 1.00 93.88 93 ARG A N 1
ATOM 760 C CA . ARG A 1 93 ? -27.365 10.301 12.838 1.00 93.88 93 ARG A CA 1
ATOM 761 C C . ARG A 1 93 ? -28.160 10.513 11.555 1.00 93.88 93 ARG A C 1
ATOM 763 O O . ARG A 1 93 ? -28.087 11.552 10.902 1.00 93.88 93 ARG A O 1
ATOM 770 N N . VAL A 1 94 ? -28.924 9.490 11.178 1.00 93.94 94 VAL A N 1
ATOM 771 C CA . VAL A 1 94 ? -29.853 9.584 10.047 1.00 93.94 94 VAL A CA 1
ATOM 772 C C . VAL A 1 94 ? -30.906 10.645 10.371 1.00 93.94 94 VAL A C 1
ATOM 774 O O . VAL A 1 94 ? -31.566 10.548 11.402 1.00 93.94 94 VAL A O 1
ATOM 777 N N . GLY A 1 95 ? -31.050 11.638 9.492 1.00 93.62 95 GLY A N 1
ATOM 778 C CA . GLY A 1 95 ? -31.956 12.778 9.672 1.00 93.62 95 GLY A CA 1
ATOM 779 C C . GLY A 1 95 ? -31.271 14.085 10.085 1.00 93.62 95 GLY A C 1
ATOM 780 O O . GLY A 1 95 ? -31.915 15.129 10.025 1.00 93.62 95 GLY A O 1
ATOM 781 N N . ASP A 1 96 ? -29.983 14.061 10.443 1.00 93.44 96 ASP A N 1
ATOM 782 C CA . ASP A 1 96 ? -29.240 15.280 10.774 1.00 93.44 96 ASP A CA 1
ATOM 783 C C . ASP A 1 96 ? -28.937 16.113 9.517 1.00 93.44 96 ASP A C 1
ATOM 785 O O . ASP A 1 96 ? -28.439 15.598 8.510 1.00 93.44 96 ASP A O 1
ATOM 789 N N . SER A 1 97 ? -29.156 17.426 9.600 1.00 90.06 97 SER A N 1
ATOM 790 C CA . SER A 1 97 ? -28.629 18.381 8.621 1.00 90.06 97 SER A CA 1
ATOM 791 C C . SER A 1 97 ? -27.142 18.614 8.885 1.00 90.06 97 SER A C 1
ATOM 793 O O . SER A 1 97 ? -26.752 19.012 9.982 1.00 90.06 97 SER A O 1
ATOM 795 N N . VAL A 1 98 ? -26.299 18.377 7.879 1.00 87.56 98 VAL A N 1
ATOM 796 C CA . VAL A 1 98 ? -24.840 18.524 7.985 1.00 87.56 98 VAL A CA 1
ATOM 797 C C . VAL A 1 98 ? -24.296 19.459 6.911 1.00 87.56 98 VAL A C 1
ATOM 799 O O . VAL A 1 98 ? -24.764 19.467 5.774 1.00 87.56 98 VAL A O 1
ATOM 802 N N . LEU A 1 99 ? -23.254 20.217 7.256 1.00 86.56 99 LEU A N 1
ATOM 803 C CA . LEU A 1 99 ? -22.527 21.037 6.291 1.00 86.56 99 LEU A CA 1
ATOM 804 C C . LEU A 1 99 ? -21.546 20.180 5.494 1.00 86.56 99 LEU A C 1
ATOM 806 O O . LEU A 1 99 ? -20.701 19.481 6.056 1.00 86.56 99 LEU A O 1
ATOM 810 N N . VAL A 1 100 ? -21.621 20.274 4.168 1.00 85.56 100 VAL A N 1
ATOM 811 C CA . VAL A 1 100 ? -20.689 19.598 3.263 1.00 85.56 100 VAL A CA 1
ATOM 812 C C . VAL A 1 100 ? -19.544 20.540 2.918 1.00 85.56 100 VAL A C 1
ATOM 814 O O . VAL A 1 100 ? -19.740 21.722 2.632 1.00 85.56 100 VAL A O 1
ATOM 817 N N . ARG A 1 101 ? -18.316 20.011 2.921 1.00 85.31 101 ARG A N 1
ATOM 818 C CA . ARG A 1 101 ? -17.141 20.767 2.489 1.00 85.31 101 ARG A CA 1
ATOM 819 C C . ARG A 1 101 ? -17.320 21.208 1.036 1.00 85.31 101 ARG A C 1
ATOM 821 O O . ARG A 1 101 ? -17.381 20.382 0.132 1.00 85.31 101 ARG A O 1
ATOM 828 N N . GLN A 1 102 ? -17.321 22.514 0.819 1.00 82.81 102 GLN A N 1
ATOM 829 C CA . GLN A 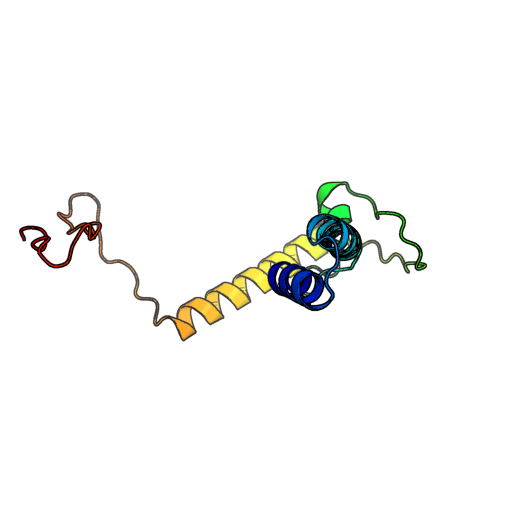1 102 ? -17.377 23.097 -0.514 1.00 82.81 102 GLN A CA 1
ATOM 830 C C . GLN A 1 102 ? -16.018 23.004 -1.220 1.00 82.81 102 GLN A C 1
ATOM 832 O O . GLN A 1 102 ? -14.966 23.289 -0.634 1.00 82.81 102 GLN A O 1
ATOM 837 N N . ASN A 1 103 ? -16.039 22.642 -2.502 1.00 83.88 103 ASN A N 1
ATOM 838 C CA . ASN A 1 103 ? -14.851 22.678 -3.347 1.00 83.88 103 ASN A CA 1
ATOM 839 C C . ASN A 1 103 ? -14.482 24.139 -3.645 1.00 83.88 103 ASN A C 1
ATOM 841 O O . ASN A 1 103 ? -15.262 24.870 -4.251 1.00 83.88 103 ASN A O 1
ATOM 845 N N . LYS A 1 104 ? -13.291 24.575 -3.216 1.00 82.88 104 LYS A N 1
ATOM 846 C CA . LYS A 1 104 ? -12.790 25.926 -3.507 1.00 82.88 104 LYS A CA 1
ATOM 847 C C . LYS A 1 104 ? -12.386 26.024 -4.976 1.00 82.88 104 LYS A C 1
ATOM 849 O O . LYS A 1 104 ? -11.434 25.367 -5.383 1.00 82.88 104 LYS A O 1
ATOM 854 N N . ILE A 1 105 ? -13.076 26.871 -5.735 1.00 84.75 105 ILE A N 1
ATOM 855 C CA . ILE A 1 105 ? -12.746 27.159 -7.140 1.00 84.75 105 ILE A CA 1
ATOM 856 C C . ILE A 1 105 ? -11.821 28.379 -7.218 1.00 84.75 105 ILE A C 1
ATOM 858 O O . ILE A 1 105 ? -10.873 28.405 -7.997 1.00 84.75 105 ILE A O 1
ATOM 862 N N . ASN A 1 106 ? -12.056 29.386 -6.376 1.00 83.25 106 ASN A N 1
ATOM 863 C CA . ASN A 1 106 ? -11.240 30.594 -6.303 1.00 83.25 106 ASN A CA 1
ATOM 864 C C . ASN A 1 106 ? -11.213 31.165 -4.872 1.00 83.25 106 ASN A C 1
ATOM 866 O O . ASN A 1 106 ? -11.879 30.661 -3.966 1.00 83.25 106 ASN A O 1
ATOM 870 N N . LYS A 1 107 ? -10.426 32.228 -4.651 1.00 79.38 107 LYS A N 1
ATOM 871 C CA . LYS A 1 107 ? -10.299 32.872 -3.329 1.00 79.38 107 LYS A CA 1
ATOM 872 C C . LYS A 1 107 ? -11.608 33.496 -2.816 1.00 79.38 107 LYS A C 1
ATOM 874 O O . LYS A 1 107 ? -11.733 33.666 -1.611 1.00 79.38 107 LYS A O 1
ATOM 879 N N . LEU A 1 108 ? -12.547 33.825 -3.709 1.00 83.44 108 LEU A N 1
ATOM 880 C CA . LEU A 1 108 ? -13.799 34.535 -3.408 1.00 83.44 108 LEU A CA 1
ATOM 881 C C . LEU A 1 108 ? -15.007 33.603 -3.256 1.00 83.44 108 LEU A C 1
ATOM 883 O O . LEU A 1 108 ? -16.129 34.078 -3.130 1.00 83.44 108 LEU A O 1
ATOM 887 N N . THR A 1 109 ? -14.806 32.284 -3.292 1.00 79.25 109 THR A N 1
ATOM 888 C CA . THR A 1 109 ? -15.906 31.332 -3.134 1.00 79.25 109 THR A CA 1
ATOM 889 C C . THR A 1 109 ? -16.455 31.445 -1.698 1.00 79.25 109 THR A C 1
ATOM 891 O O . THR A 1 109 ? -15.697 31.164 -0.762 1.00 79.25 109 THR A O 1
ATOM 894 N N . PRO A 1 110 ? -17.715 31.888 -1.497 1.00 74.44 110 PRO A N 1
ATOM 895 C CA . PRO A 1 110 ? -18.271 32.107 -0.163 1.00 74.44 110 PRO A CA 1
ATOM 8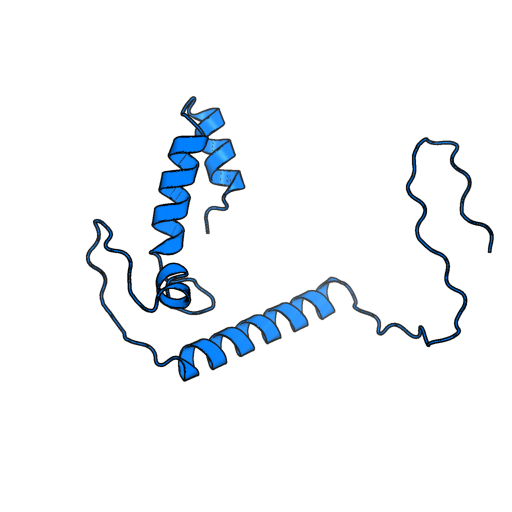96 C C . PRO A 1 110 ? -18.501 30.766 0.542 1.00 74.44 110 PRO A C 1
ATOM 898 O O . PRO A 1 110 ? -18.785 29.793 -0.154 1.00 74.44 110 PRO A O 1
ATOM 901 N N . PRO A 1 111 ? -18.378 30.696 1.883 1.00 71.75 111 PRO A N 1
ATOM 902 C CA . PRO A 1 111 ? -18.636 29.470 2.636 1.00 71.75 111 PRO A CA 1
ATOM 903 C C . PRO A 1 111 ? -20.107 29.028 2.512 1.00 71.75 111 PRO A C 1
ATOM 905 O O . PRO A 1 111 ? -20.973 29.870 2.257 1.00 71.75 111 PRO A O 1
ATOM 908 N N . PRO A 1 112 ? -20.408 27.727 2.695 1.00 69.38 112 PRO A N 1
ATOM 909 C CA . PRO A 1 112 ? -21.772 27.223 2.580 1.00 69.38 112 PRO A CA 1
ATOM 910 C C . PRO A 1 112 ? -22.687 27.831 3.663 1.00 69.38 112 PRO A C 1
ATOM 912 O O . PRO A 1 112 ? -22.217 28.053 4.783 1.00 69.38 112 PRO A O 1
ATOM 915 N N . PRO A 1 113 ? -23.968 28.107 3.343 1.00 66.25 113 PRO A N 1
ATOM 916 C CA . PRO A 1 113 ? -24.937 28.621 4.309 1.00 66.25 113 PRO A CA 1
ATOM 917 C C . PRO A 1 113 ? -25.206 27.591 5.416 1.00 66.25 113 PRO A C 1
ATOM 919 O O . PRO A 1 113 ? -25.198 26.387 5.150 1.00 66.25 113 PRO A O 1
ATOM 922 N N . VAL A 1 114 ? -25.388 28.096 6.642 1.00 63.38 114 VAL A N 1
ATOM 923 C CA . VAL A 1 114 ? -25.621 27.322 7.877 1.00 63.38 114 VAL A CA 1
ATOM 924 C C . VAL A 1 114 ? -27.085 26.939 8.018 1.00 63.38 114 VAL A C 1
ATOM 926 O O . VAL A 1 114 ? -27.928 27.825 7.754 1.00 63.38 114 VAL A O 1
#

Foldseek 3Di:
DQDLVNQLVVCVVVVHDSVVSSVVVVVVQQQQQDPQQRHGVVCVVPVDHDDDPDDDDDDPDDPVSSVVSNVVSVVVVVVVCCVVVVDDDDPDDPPDDDADDDDDPDPPDDGDDD